Protein AF-A0A1Q7QX57-F1 (afdb_monomer_lite)

Foldseek 3Di:
DDDPPPPPQALVRVLVVVQVPDPQWDWDDDPRAIFIDRPNHTFWDWDDDPQFIKTKGFQAPCLVVLPVPQDQKDQDPVCSVRRMIIHTRRDPVSSVSSSVSSVVRSLSVLFKDKDKAFPVQFDPVLVVVLCVVPVQWDWDWDDDPTTIIIMIGRPPDPPSVVSVVSVVVSNCSGRDD

Structure (mmCIF, N/CA/C/O backbone):
data_AF-A0A1Q7QX57-F1
#
_entry.id   AF-A0A1Q7QX57-F1
#
loop_
_atom_site.group_PDB
_atom_site.id
_atom_site.type_symbol
_atom_site.label_atom_id
_atom_site.label_alt_id
_atom_site.label_comp_id
_atom_site.label_asym_id
_atom_site.label_entity_id
_atom_site.label_seq_id
_atom_site.pdbx_PDB_ins_code
_atom_site.Cartn_x
_atom_site.Cartn_y
_atom_site.Cartn_z
_atom_site.occupancy
_atom_site.B_iso_or_equiv
_atom_site.auth_seq_id
_atom_site.auth_comp_id
_atom_site.auth_asym_id
_atom_site.auth_atom_id
_atom_site.pdbx_PDB_model_num
ATOM 1 N N . MET A 1 1 ? 14.887 20.355 -42.275 1.00 39.94 1 MET A N 1
ATOM 2 C CA . MET A 1 1 ? 14.160 19.447 -41.363 1.00 39.94 1 MET A CA 1
ATOM 3 C C . MET A 1 1 ? 14.894 19.460 -40.037 1.00 39.94 1 MET A C 1
ATOM 5 O O . MET A 1 1 ? 16.057 19.085 -40.010 1.00 39.94 1 MET A O 1
ATOM 9 N N . ALA A 1 2 ? 14.277 19.996 -38.985 1.00 37.72 2 ALA A N 1
ATOM 10 C CA . ALA A 1 2 ? 14.842 19.934 -37.641 1.00 37.72 2 ALA A CA 1
ATOM 11 C C . ALA A 1 2 ? 14.669 18.506 -37.092 1.00 37.72 2 ALA A C 1
ATOM 13 O O . ALA A 1 2 ? 13.611 17.914 -37.324 1.00 37.72 2 ALA A O 1
ATOM 14 N N . PRO A 1 3 ? 15.658 17.928 -36.394 1.00 46.38 3 PRO A N 1
ATOM 15 C CA . PRO A 1 3 ? 15.462 16.649 -35.738 1.00 46.38 3 PRO A CA 1
ATOM 16 C C . PRO A 1 3 ? 14.566 16.870 -34.516 1.00 46.38 3 PRO A C 1
ATOM 18 O O . PRO A 1 3 ? 14.893 17.653 -33.624 1.00 46.38 3 PRO A O 1
ATOM 21 N N . HIS A 1 4 ? 13.424 16.186 -34.476 1.00 40.50 4 HIS A N 1
ATOM 22 C CA . HIS A 1 4 ? 12.649 16.036 -33.252 1.00 40.50 4 HIS A CA 1
ATOM 23 C C . HIS A 1 4 ? 13.511 15.279 -32.235 1.00 40.50 4 HIS A C 1
ATOM 25 O O . HIS A 1 4 ? 13.663 14.063 -32.322 1.00 40.50 4 HIS A O 1
ATOM 31 N N . GLN A 1 5 ? 14.092 15.997 -31.273 1.00 41.56 5 GLN A N 1
ATOM 32 C CA . GLN A 1 5 ? 14.620 15.404 -30.049 1.00 41.56 5 GLN A CA 1
ATOM 33 C C . GLN A 1 5 ? 13.430 14.960 -29.190 1.00 41.56 5 GLN A C 1
ATOM 35 O O . GLN A 1 5 ? 12.972 15.678 -28.305 1.00 41.56 5 GLN A O 1
ATOM 40 N N . GLY A 1 6 ? 12.883 13.785 -29.499 1.00 43.53 6 GLY A N 1
ATOM 41 C CA . GLY A 1 6 ? 12.052 13.054 -28.554 1.00 43.53 6 GLY A CA 1
ATOM 42 C C . GLY A 1 6 ? 12.961 12.564 -27.436 1.00 43.53 6 GLY A C 1
ATOM 43 O O . GLY A 1 6 ? 13.801 11.701 -27.662 1.00 43.53 6 GLY A O 1
ATOM 44 N N . SER A 1 7 ? 12.849 13.153 -26.250 1.00 48.75 7 SER A N 1
ATOM 45 C CA . SER A 1 7 ? 13.465 12.610 -25.042 1.00 48.75 7 SER A CA 1
ATOM 46 C C . SER A 1 7 ? 12.912 11.198 -24.813 1.00 48.75 7 SER A C 1
ATOM 48 O O . SER A 1 7 ? 11.801 11.060 -24.303 1.00 48.75 7 SER A O 1
ATOM 50 N N . SER A 1 8 ? 13.653 10.156 -25.200 1.00 62.53 8 SER A N 1
ATOM 51 C CA . SER A 1 8 ? 13.325 8.761 -24.881 1.00 62.53 8 SER A CA 1
ATOM 52 C C . SER A 1 8 ? 13.532 8.533 -23.386 1.00 62.53 8 SER A C 1
ATOM 54 O O . SER A 1 8 ? 14.604 8.132 -22.939 1.00 62.53 8 SER A O 1
ATOM 56 N N . GLN A 1 9 ? 12.519 8.880 -22.601 1.00 76.75 9 GLN A N 1
ATOM 57 C CA . GLN A 1 9 ? 12.505 8.695 -21.158 1.00 76.75 9 GLN A CA 1
ATOM 58 C C . GLN A 1 9 ? 12.584 7.201 -20.823 1.00 76.75 9 GLN A C 1
ATOM 60 O O . GLN A 1 9 ? 11.863 6.399 -21.418 1.00 76.75 9 GLN A O 1
ATOM 65 N N . THR A 1 10 ? 13.444 6.814 -19.876 1.00 85.62 10 THR A N 1
ATOM 66 C CA . THR A 1 10 ? 13.563 5.398 -19.505 1.00 85.62 10 THR A CA 1
ATOM 67 C C . THR A 1 10 ? 12.258 4.886 -18.873 1.00 85.62 10 THR A C 1
ATOM 69 O O . THR A 1 10 ? 11.546 5.665 -18.226 1.00 85.62 10 THR A O 1
ATOM 72 N N . PRO A 1 11 ? 11.939 3.582 -18.988 1.00 87.12 11 PRO A N 1
ATOM 73 C CA . PRO A 1 11 ? 10.817 2.954 -18.283 1.00 87.12 11 PRO A CA 1
ATOM 74 C C . PRO A 1 11 ? 10.711 3.340 -16.797 1.00 87.12 11 PRO A C 1
ATOM 76 O O . PRO A 1 11 ? 9.636 3.688 -16.304 1.00 87.12 11 PRO A O 1
ATOM 79 N N . SER A 1 12 ? 11.840 3.355 -16.080 1.00 88.31 12 SER A N 1
ATOM 80 C CA . SER A 1 12 ? 11.907 3.763 -14.673 1.00 88.31 12 SER A CA 1
ATOM 81 C C . SER A 1 12 ? 11.599 5.244 -14.456 1.00 88.31 12 SER A C 1
ATOM 83 O O . SER A 1 12 ? 10.917 5.584 -13.488 1.00 88.31 12 SER A O 1
ATOM 85 N N . ASP A 1 13 ? 12.039 6.128 -15.354 1.00 91.38 13 ASP A N 1
ATOM 86 C CA . ASP A 1 13 ? 11.780 7.565 -15.240 1.00 91.38 13 ASP A CA 1
ATOM 87 C C . ASP A 1 13 ? 10.289 7.883 -15.408 1.00 91.38 13 ASP A C 1
ATOM 89 O O . ASP A 1 13 ? 9.757 8.733 -14.691 1.00 91.38 13 ASP A O 1
ATOM 93 N N . GLN A 1 14 ? 9.587 7.165 -16.292 1.00 93.06 14 GLN A N 1
ATOM 94 C CA . GLN A 1 14 ? 8.139 7.323 -16.462 1.00 93.06 14 GLN A CA 1
ATOM 95 C C . GLN A 1 14 ? 7.372 6.978 -15.174 1.00 93.06 14 GLN A C 1
ATOM 97 O O . GLN A 1 14 ? 6.455 7.694 -14.760 1.00 93.06 14 GLN A O 1
ATOM 102 N N . LEU A 1 15 ? 7.749 5.874 -14.521 1.00 95.94 15 LEU A N 1
ATOM 103 C CA . LEU A 1 15 ? 7.144 5.433 -13.261 1.00 95.94 15 LEU A CA 1
ATOM 104 C C . LEU A 1 15 ? 7.504 6.369 -12.104 1.00 95.94 15 LEU A C 1
ATOM 106 O O . LEU A 1 15 ? 6.660 6.678 -11.260 1.00 95.94 15 LEU A O 1
ATOM 110 N N . ARG A 1 16 ? 8.742 6.868 -12.088 1.00 95.44 16 ARG A N 1
ATOM 111 C CA . ARG A 1 16 ? 9.202 7.883 -11.140 1.00 95.44 16 ARG A CA 1
ATOM 112 C C . ARG A 1 16 ? 8.372 9.159 -11.241 1.00 95.44 16 ARG A C 1
ATOM 114 O O . ARG A 1 16 ? 7.915 9.667 -10.219 1.00 95.44 16 ARG A O 1
ATOM 121 N N . GLU A 1 17 ? 8.137 9.669 -12.446 1.00 95.25 17 GLU A N 1
ATOM 122 C CA . GLU A 1 17 ? 7.276 10.836 -12.642 1.00 95.25 17 GLU A CA 1
ATOM 123 C C . GLU A 1 17 ? 5.854 10.611 -12.138 1.00 95.25 17 GLU A C 1
ATOM 125 O O . GLU A 1 17 ? 5.272 11.507 -11.524 1.00 95.25 17 GLU A O 1
ATOM 130 N N . LEU A 1 18 ? 5.290 9.427 -12.389 1.00 96.25 18 LEU A N 1
ATOM 131 C CA . LEU A 1 18 ? 3.970 9.078 -11.879 1.00 96.25 18 LEU A CA 1
ATOM 132 C C . LEU A 1 18 ? 3.945 9.143 -10.347 1.00 96.25 18 LEU A C 1
ATOM 134 O O . LEU A 1 18 ? 3.061 9.790 -9.790 1.00 96.25 18 LEU A O 1
ATOM 138 N N . LEU A 1 19 ? 4.930 8.546 -9.668 1.00 96.94 19 LEU A N 1
ATOM 139 C CA . LEU A 1 19 ? 5.042 8.577 -8.205 1.00 96.94 19 LEU A CA 1
ATOM 140 C C . LEU A 1 19 ? 5.111 10.006 -7.654 1.00 96.94 19 LEU A C 1
ATOM 142 O O . LEU A 1 19 ? 4.458 10.306 -6.656 1.00 96.94 19 LEU A O 1
ATOM 146 N N . LEU A 1 20 ? 5.862 10.892 -8.311 1.00 95.62 20 LEU A N 1
ATOM 147 C CA . LEU A 1 20 ? 6.005 12.296 -7.911 1.00 95.62 20 LEU A CA 1
ATOM 148 C C . LEU A 1 20 ? 4.723 13.117 -8.097 1.00 95.62 20 LEU A C 1
ATOM 150 O O . LEU A 1 20 ? 4.519 14.099 -7.386 1.00 95.62 20 LEU A O 1
ATOM 154 N N . LYS A 1 21 ? 3.851 12.718 -9.028 1.00 96.56 21 LYS A N 1
ATOM 155 C CA . LYS A 1 21 ? 2.549 13.363 -9.263 1.00 96.56 21 LYS A CA 1
ATOM 156 C C . LYS A 1 21 ? 1.491 12.947 -8.233 1.00 96.56 21 LYS A C 1
ATOM 158 O O . LYS A 1 21 ? 0.449 13.594 -8.146 1.00 96.56 21 LYS A O 1
ATOM 163 N N . LEU A 1 22 ? 1.729 11.898 -7.441 1.00 95.44 22 LEU A N 1
ATOM 164 C CA . LEU A 1 22 ? 0.769 11.424 -6.445 1.00 95.44 22 LEU A CA 1
ATOM 165 C C . LEU A 1 22 ? 0.702 12.363 -5.225 1.00 95.44 22 LEU A C 1
ATOM 167 O O . LEU A 1 22 ? 1.709 12.569 -4.541 1.00 95.44 22 LEU A O 1
ATOM 171 N N . PRO A 1 23 ? -0.489 12.871 -4.853 1.00 94.19 23 PRO A N 1
ATOM 172 C CA . PRO A 1 23 ? -0.630 13.747 -3.694 1.00 94.19 23 PRO A CA 1
ATOM 173 C C . PRO A 1 23 ? -0.118 13.111 -2.396 1.00 94.19 23 PRO A C 1
ATOM 175 O O . PRO A 1 23 ? -0.504 11.997 -2.026 1.00 94.19 23 PRO A O 1
ATOM 178 N N . GLY A 1 24 ? 0.727 13.845 -1.669 1.00 92.38 24 GLY A N 1
ATOM 179 C CA . GLY A 1 24 ? 1.294 13.411 -0.389 1.00 92.38 24 GLY A CA 1
ATOM 180 C C . GLY A 1 24 ? 2.430 12.389 -0.495 1.00 92.38 24 GLY A C 1
ATOM 181 O O . GLY A 1 24 ? 2.876 11.893 0.548 1.00 92.38 24 GLY A O 1
ATOM 182 N N . VAL A 1 25 ? 2.885 12.069 -1.711 1.00 96.12 25 VAL A N 1
ATOM 183 C CA . VAL A 1 25 ? 4.139 11.349 -1.944 1.00 96.12 25 VAL A CA 1
ATOM 184 C C . VAL A 1 25 ? 5.301 12.343 -1.954 1.00 96.12 25 VAL A C 1
ATOM 186 O O . VAL A 1 25 ? 5.208 13.428 -2.516 1.00 96.12 25 VAL A O 1
ATOM 189 N N . MET A 1 26 ? 6.391 11.976 -1.289 1.00 95.94 26 MET A N 1
ATOM 190 C CA . MET A 1 26 ? 7.648 12.721 -1.256 1.00 95.94 26 MET A CA 1
ATOM 191 C C . MET A 1 26 ? 8.807 11.774 -1.547 1.00 95.94 26 MET A C 1
ATOM 193 O O . MET A 1 26 ? 8.705 10.571 -1.288 1.00 95.94 26 MET A O 1
ATOM 197 N N . THR A 1 27 ? 9.919 12.317 -2.028 1.00 95.81 27 THR A N 1
ATOM 198 C CA . THR A 1 27 ? 11.169 11.575 -2.191 1.00 95.81 27 THR A CA 1
ATOM 199 C C . THR A 1 27 ? 12.065 11.696 -0.967 1.00 95.81 27 THR A C 1
ATOM 201 O O . THR A 1 27 ? 11.948 12.602 -0.142 1.00 95.81 27 THR A O 1
ATOM 204 N N . GLY A 1 28 ? 12.971 10.739 -0.845 1.00 93.88 28 GLY A N 1
ATOM 205 C CA . GLY A 1 28 ? 14.052 10.714 0.122 1.00 93.88 28 GLY A CA 1
ATOM 206 C C . GLY A 1 28 ? 15.013 9.587 -0.231 1.00 93.88 28 GLY A C 1
ATOM 207 O O . GLY A 1 28 ? 15.041 9.116 -1.367 1.00 93.88 28 GLY A O 1
ATOM 208 N N . THR A 1 29 ? 15.767 9.116 0.758 1.00 91.88 29 THR A N 1
ATOM 209 C CA . THR A 1 29 ? 16.772 8.066 0.552 1.00 91.88 29 THR A CA 1
ATOM 210 C C . THR A 1 29 ? 16.529 6.898 1.499 1.00 91.88 29 THR A C 1
ATOM 212 O O . THR A 1 29 ? 16.316 7.085 2.701 1.00 91.88 29 THR A O 1
ATOM 215 N N . ARG A 1 30 ? 16.579 5.673 0.972 1.00 90.44 30 ARG A N 1
ATOM 216 C CA . ARG A 1 30 ? 16.569 4.418 1.739 1.00 90.44 30 ARG A CA 1
ATOM 217 C C . ARG A 1 30 ? 17.418 3.386 1.009 1.00 90.44 30 ARG A C 1
ATOM 219 O O . ARG A 1 30 ? 17.435 3.360 -0.211 1.00 90.44 30 ARG A O 1
ATOM 226 N N . PHE A 1 31 ? 18.120 2.548 1.772 1.00 84.69 31 PHE A N 1
ATOM 227 C CA . PHE A 1 31 ? 18.962 1.472 1.227 1.00 84.69 31 PHE A CA 1
ATOM 228 C C . PHE A 1 31 ? 19.994 1.948 0.187 1.00 84.69 31 PHE A C 1
ATOM 230 O O . PHE A 1 31 ? 20.317 1.229 -0.746 1.00 84.69 31 PHE A O 1
ATOM 237 N N . GLY A 1 32 ? 20.503 3.176 0.342 1.00 82.62 32 GLY A N 1
ATOM 238 C CA . GLY A 1 32 ? 21.487 3.753 -0.578 1.00 82.62 32 GLY A CA 1
ATOM 239 C C . GLY A 1 32 ? 20.921 4.271 -1.907 1.00 82.62 32 GLY A C 1
ATOM 240 O O . GLY A 1 32 ? 21.705 4.732 -2.728 1.00 82.62 32 GLY A O 1
ATOM 241 N N . GLY A 1 33 ? 19.598 4.246 -2.112 1.00 85.38 33 GLY A N 1
ATOM 242 C CA . GLY A 1 33 ? 18.939 4.718 -3.334 1.00 85.38 33 GLY A CA 1
ATOM 243 C C . GLY A 1 33 ? 17.764 5.669 -3.084 1.00 85.38 33 GLY A C 1
ATOM 244 O O . GLY A 1 33 ? 17.381 5.937 -1.937 1.00 85.38 33 GLY A O 1
ATOM 245 N N . GLU A 1 34 ? 17.198 6.193 -4.175 1.00 91.62 34 GLU A N 1
ATOM 246 C CA . GLU A 1 34 ? 15.979 7.006 -4.135 1.00 91.62 34 GLU A CA 1
ATOM 247 C C . GLU A 1 34 ? 14.804 6.174 -3.616 1.00 91.62 34 GLU A C 1
ATOM 249 O O . GLU A 1 34 ? 14.592 5.026 -4.007 1.00 91.62 34 GLU A O 1
ATOM 254 N N . ALA A 1 35 ? 14.024 6.770 -2.722 1.00 95.62 35 ALA A N 1
ATOM 255 C CA . ALA A 1 35 ? 12.863 6.141 -2.129 1.00 95.62 35 ALA A CA 1
ATOM 256 C C . ALA A 1 35 ? 11.696 7.113 -2.026 1.00 95.62 35 ALA A C 1
ATOM 258 O O . ALA A 1 35 ? 11.868 8.321 -1.866 1.00 95.62 35 ALA A O 1
ATOM 259 N N . PHE A 1 36 ? 10.496 6.550 -2.047 1.00 97.81 36 PHE A N 1
ATOM 260 C CA . PHE A 1 36 ? 9.239 7.270 -2.026 1.00 97.81 36 PHE A CA 1
ATOM 261 C C . PHE A 1 36 ? 8.507 7.008 -0.715 1.00 97.81 36 PHE A C 1
ATOM 263 O O . PHE A 1 36 ? 8.427 5.886 -0.191 1.00 97.81 36 PHE A O 1
ATOM 270 N N . PHE A 1 37 ? 7.965 8.089 -0.176 1.00 96.38 37 PHE A N 1
ATOM 271 C CA . PHE A 1 37 ? 7.318 8.133 1.117 1.00 96.38 37 PHE A CA 1
ATOM 272 C C . PHE A 1 37 ? 5.922 8.696 0.945 1.00 96.38 37 PHE A C 1
ATOM 274 O O . PHE A 1 37 ? 5.762 9.800 0.443 1.00 96.38 37 PHE A O 1
ATOM 281 N N . PHE A 1 38 ? 4.912 7.981 1.426 1.00 94.38 38 PHE A N 1
ATOM 282 C CA . PHE A 1 38 ? 3.580 8.544 1.563 1.00 94.38 38 PHE A CA 1
ATOM 283 C C . PHE A 1 38 ? 3.443 9.085 2.985 1.00 94.38 38 PHE A C 1
ATOM 285 O O . PHE A 1 38 ? 3.518 8.337 3.974 1.00 94.38 38 PHE A O 1
ATOM 292 N N . ARG A 1 39 ? 3.285 10.407 3.105 1.00 85.62 39 ARG A N 1
ATOM 293 C CA . ARG A 1 39 ? 3.368 11.162 4.368 1.00 85.62 39 ARG A CA 1
ATOM 294 C C . ARG A 1 39 ? 4.736 11.008 5.048 1.00 85.62 39 ARG A C 1
ATOM 296 O O . ARG A 1 39 ? 5.618 11.821 4.855 1.00 85.62 39 ARG A O 1
ATOM 303 N N . LYS A 1 40 ? 4.925 9.980 5.875 1.00 87.38 40 LYS A N 1
ATOM 304 C CA . LYS A 1 40 ? 6.202 9.680 6.564 1.00 87.38 40 LYS A CA 1
ATOM 305 C C . LYS A 1 40 ? 6.576 8.201 6.482 1.00 87.38 40 LYS A C 1
ATOM 307 O O . LYS A 1 40 ? 7.468 7.739 7.188 1.00 87.38 40 LYS A O 1
ATOM 312 N N . ARG A 1 41 ? 5.836 7.424 5.690 1.00 90.75 41 ARG A N 1
ATOM 313 C CA . ARG A 1 41 ? 6.024 5.981 5.568 1.00 90.75 41 ARG A CA 1
ATOM 314 C C . ARG A 1 41 ? 6.684 5.693 4.241 1.00 90.75 41 ARG A C 1
ATOM 316 O O . ARG A 1 41 ? 6.094 5.958 3.200 1.00 90.75 41 ARG A O 1
ATOM 323 N N . PHE A 1 42 ? 7.887 5.144 4.320 1.00 94.56 42 PHE A N 1
ATOM 324 C CA . PHE A 1 42 ? 8.539 4.519 3.185 1.00 94.56 42 PHE A CA 1
ATOM 325 C C . PHE A 1 42 ? 7.619 3.426 2.630 1.00 94.56 42 PHE A C 1
ATOM 327 O O . PHE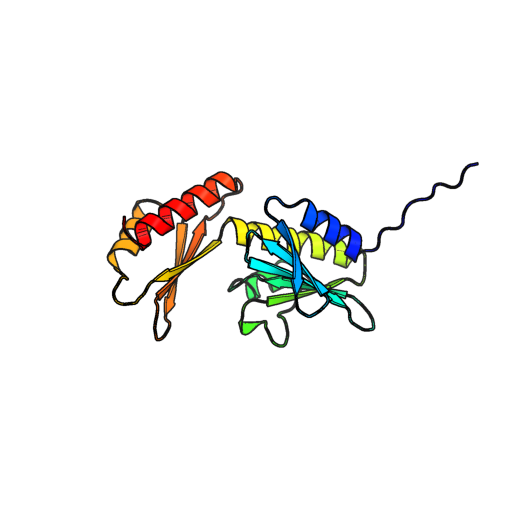 A 1 42 ? 7.132 2.598 3.406 1.00 94.56 42 PHE A O 1
ATOM 334 N N . PHE A 1 43 ? 7.341 3.468 1.330 1.00 96.00 43 PHE A N 1
ATOM 335 C CA . PHE A 1 43 ? 6.436 2.507 0.700 1.00 96.00 43 PHE A CA 1
ATOM 336 C C . PHE A 1 43 ? 6.891 2.025 -0.669 1.00 96.00 43 PHE A C 1
ATOM 338 O O . PHE A 1 43 ? 6.329 1.051 -1.150 1.00 96.00 43 PHE A O 1
ATOM 345 N N . CYS A 1 44 ? 7.834 2.704 -1.316 1.00 97.12 44 CYS A N 1
ATOM 346 C CA . CYS A 1 44 ? 8.237 2.357 -2.668 1.00 97.12 44 CYS A CA 1
ATOM 347 C C . CYS A 1 44 ? 9.683 2.781 -2.919 1.00 97.12 44 CYS A C 1
ATOM 349 O O . CYS A 1 44 ? 10.093 3.840 -2.444 1.00 97.12 44 CYS A O 1
ATOM 351 N N . HIS A 1 45 ? 10.452 1.988 -3.655 1.00 96.25 45 HIS A N 1
ATOM 352 C CA . HIS A 1 45 ? 11.738 2.398 -4.225 1.00 96.25 45 HIS A CA 1
ATOM 353 C C . HIS A 1 45 ? 12.008 1.657 -5.535 1.00 96.25 45 HIS A C 1
ATOM 355 O O . HIS A 1 45 ? 11.327 0.682 -5.859 1.00 96.25 45 HIS A O 1
ATOM 361 N N . PHE A 1 46 ? 13.052 2.091 -6.236 1.00 94.56 46 PHE A N 1
ATOM 362 C CA . PHE A 1 46 ? 13.639 1.348 -7.344 1.00 94.56 46 PHE A CA 1
ATOM 363 C C . PHE A 1 46 ? 14.891 0.605 -6.874 1.00 94.56 46 PHE A C 1
ATOM 365 O O . PHE A 1 46 ? 15.789 1.214 -6.294 1.00 94.56 46 PHE A O 1
ATOM 372 N N . HIS A 1 47 ? 14.942 -0.702 -7.117 1.00 92.75 47 HIS A N 1
ATOM 373 C CA . HIS A 1 47 ? 16.084 -1.551 -6.791 1.00 92.75 47 HIS A CA 1
ATOM 374 C C . HIS A 1 47 ? 16.802 -1.946 -8.089 1.00 92.75 47 HIS A C 1
ATOM 376 O O . HIS A 1 47 ? 16.279 -2.771 -8.843 1.00 92.75 47 HIS A O 1
ATOM 382 N N . PRO A 1 48 ? 17.987 -1.387 -8.386 1.00 91.69 48 PRO A N 1
ATOM 383 C CA . PRO A 1 48 ? 18.734 -1.747 -9.584 1.00 91.69 48 PRO A CA 1
ATOM 384 C C . PRO A 1 48 ? 19.409 -3.115 -9.430 1.00 91.69 48 PRO A C 1
ATOM 386 O O . PRO A 1 48 ? 20.059 -3.391 -8.423 1.00 91.69 48 PRO A O 1
ATOM 389 N N . THR A 1 49 ? 19.305 -3.958 -10.451 1.00 90.06 49 THR A N 1
ATOM 390 C CA . THR A 1 49 ? 20.116 -5.174 -10.598 1.00 90.06 49 THR A CA 1
ATOM 391 C C . THR A 1 49 ? 21.063 -5.031 -11.789 1.00 90.06 49 THR A C 1
ATOM 393 O O . THR A 1 49 ? 21.168 -3.954 -12.373 1.00 90.06 49 THR A O 1
ATOM 396 N N . ARG A 1 50 ? 21.786 -6.101 -12.145 1.00 88.75 50 ARG A N 1
ATOM 397 C CA . ARG A 1 50 ? 22.675 -6.087 -13.317 1.00 88.75 50 ARG A CA 1
ATOM 398 C C . ARG A 1 50 ? 21.910 -5.947 -14.633 1.00 88.75 50 ARG A C 1
ATOM 400 O O . ARG A 1 50 ? 22.410 -5.284 -15.532 1.00 88.75 50 ARG A O 1
ATOM 407 N N . ASP A 1 51 ? 20.720 -6.541 -14.711 1.00 88.12 51 ASP A N 1
ATOM 408 C CA . ASP A 1 51 ? 20.009 -6.723 -15.981 1.00 88.12 51 ASP A CA 1
ATOM 409 C C . ASP A 1 51 ? 18.768 -5.825 -16.106 1.00 88.12 51 ASP A C 1
ATOM 411 O O . ASP A 1 51 ? 18.357 -5.483 -17.209 1.00 88.12 51 ASP A O 1
ATOM 415 N N . HIS A 1 52 ? 18.158 -5.441 -14.982 1.00 90.12 52 HIS A N 1
ATOM 416 C CA . HIS A 1 52 ? 16.943 -4.619 -14.942 1.00 90.12 52 HIS A CA 1
ATOM 417 C C . HIS A 1 52 ? 16.759 -3.942 -13.576 1.00 90.12 52 HIS A C 1
ATOM 419 O O . HIS A 1 52 ? 17.510 -4.184 -12.628 1.00 90.12 52 HIS A O 1
ATOM 425 N N . VAL A 1 53 ? 15.726 -3.111 -13.450 1.00 92.94 53 VAL A N 1
ATOM 426 C CA . VAL A 1 53 ? 15.332 -2.464 -12.191 1.00 92.94 53 VAL A CA 1
ATOM 427 C C . VAL A 1 53 ? 14.059 -3.120 -11.667 1.00 92.94 53 VAL A C 1
ATOM 429 O O . VAL A 1 53 ? 13.137 -3.369 -12.434 1.00 92.94 53 VAL A O 1
ATOM 432 N N . PHE A 1 54 ? 13.965 -3.364 -10.363 1.00 95.94 54 PHE A N 1
ATOM 433 C CA . PHE A 1 54 ? 12.695 -3.692 -9.721 1.00 95.94 54 PHE A CA 1
ATOM 434 C C . PHE A 1 54 ? 12.008 -2.432 -9.199 1.00 95.94 54 PHE A C 1
ATOM 436 O O . PHE A 1 54 ? 12.620 -1.621 -8.504 1.00 95.94 54 PHE A O 1
ATOM 443 N N . LEU A 1 55 ? 10.710 -2.309 -9.464 1.00 97.00 55 LEU A N 1
ATOM 444 C CA . LEU A 1 55 ? 9.815 -1.468 -8.682 1.00 97.00 55 LEU A CA 1
ATOM 445 C C . LEU A 1 55 ? 9.375 -2.266 -7.451 1.00 97.00 55 LEU A C 1
ATOM 447 O O . LEU A 1 55 ? 8.606 -3.222 -7.570 1.00 97.00 55 LEU A O 1
ATOM 451 N N . GLU A 1 56 ? 9.847 -1.882 -6.269 1.00 97.25 56 GLU A N 1
ATOM 452 C CA . GLU A 1 56 ? 9.471 -2.532 -5.013 1.00 97.25 56 GLU A CA 1
ATOM 453 C C . GLU A 1 56 ? 8.461 -1.679 -4.261 1.00 97.25 56 GLU A C 1
ATOM 455 O O . GLU A 1 56 ? 8.704 -0.494 -4.031 1.00 97.25 56 GLU A O 1
ATOM 460 N N . THR A 1 57 ? 7.333 -2.267 -3.854 1.00 97.25 57 THR A N 1
ATOM 461 C CA . THR A 1 57 ? 6.275 -1.536 -3.148 1.00 97.25 57 THR A CA 1
ATOM 462 C C . THR A 1 57 ? 5.742 -2.278 -1.926 1.00 97.25 57 THR A C 1
ATOM 464 O O . THR A 1 57 ? 5.745 -3.507 -1.840 1.00 97.25 57 THR A O 1
ATOM 467 N N . PHE A 1 58 ? 5.275 -1.505 -0.952 1.00 95.12 58 PHE A N 1
ATOM 468 C CA . PHE A 1 58 ? 4.730 -1.989 0.302 1.00 95.12 58 PHE A CA 1
ATOM 469 C C . PHE A 1 58 ? 3.206 -2.023 0.278 1.00 95.12 58 PHE A C 1
ATOM 471 O O . PHE A 1 58 ? 2.539 -0.988 0.257 1.00 95.12 58 PHE A O 1
ATOM 478 N N . VAL A 1 59 ? 2.659 -3.228 0.388 1.00 91.25 59 VAL A N 1
ATOM 479 C CA . VAL A 1 59 ? 1.226 -3.530 0.278 1.00 91.25 59 VAL A CA 1
ATOM 480 C C . VAL A 1 59 ? 0.667 -4.209 1.535 1.00 91.25 59 VAL A C 1
ATOM 482 O O . VAL A 1 59 ? -0.477 -4.657 1.570 1.00 91.25 59 VAL A O 1
ATOM 485 N N . TRP A 1 60 ? 1.450 -4.255 2.617 1.00 85.44 60 TRP A N 1
ATOM 486 C CA . TRP A 1 60 ? 1.061 -4.839 3.906 1.00 85.44 60 TRP A CA 1
ATOM 487 C C . TRP A 1 60 ? 0.543 -6.281 3.766 1.00 85.44 60 TRP A C 1
ATOM 489 O O . TRP A 1 60 ? 1.217 -7.136 3.218 1.00 85.44 60 TRP A O 1
ATOM 499 N N . ASN A 1 61 ? -0.650 -6.593 4.266 1.00 83.94 61 ASN A N 1
ATOM 500 C CA . ASN A 1 61 ? -1.252 -7.923 4.160 1.00 83.94 61 ASN A CA 1
ATOM 501 C C . ASN A 1 61 ? -1.956 -8.179 2.816 1.00 83.94 61 ASN A C 1
ATOM 503 O O . ASN A 1 61 ? -2.728 -9.132 2.739 1.00 83.94 61 ASN A O 1
ATOM 507 N N . ASN A 1 62 ? -1.739 -7.340 1.798 1.00 87.81 62 ASN A N 1
ATOM 508 C CA . ASN A 1 62 ? -2.378 -7.480 0.490 1.00 87.81 62 ASN A CA 1
ATOM 509 C C . ASN A 1 62 ? -1.501 -8.187 -0.557 1.00 87.81 62 ASN A C 1
ATOM 511 O O . ASN A 1 62 ? -1.880 -8.223 -1.719 1.00 87.81 62 ASN A O 1
ATOM 515 N N . VAL A 1 63 ? -0.347 -8.746 -0.166 1.00 93.50 63 VAL A N 1
ATOM 516 C CA . VAL A 1 63 ? 0.633 -9.372 -1.080 1.00 93.50 63 VAL A CA 1
ATOM 517 C C . VAL A 1 63 ? -0.027 -10.336 -2.066 1.00 93.50 63 VAL A C 1
ATOM 519 O O . VAL A 1 63 ? 0.086 -10.125 -3.268 1.00 93.50 63 VAL A O 1
ATOM 522 N N . ASP A 1 64 ? -0.780 -11.324 -1.578 1.00 92.62 64 ASP A N 1
ATOM 523 C CA . ASP A 1 64 ? -1.387 -12.350 -2.439 1.00 92.62 64 ASP A CA 1
ATOM 524 C C . ASP A 1 64 ? -2.416 -11.772 -3.420 1.00 92.62 64 ASP A C 1
ATOM 526 O O . ASP A 1 64 ? -2.528 -12.223 -4.558 1.00 92.62 64 ASP A O 1
ATOM 530 N N . ALA A 1 65 ? -3.171 -10.753 -2.994 1.00 91.25 65 ALA A N 1
ATOM 531 C CA . ALA A 1 65 ? -4.132 -10.090 -3.867 1.00 91.25 65 ALA A CA 1
ATOM 532 C C . ALA A 1 65 ? -3.417 -9.297 -4.967 1.00 91.25 65 ALA A C 1
ATOM 534 O O . ALA A 1 65 ? -3.793 -9.407 -6.127 1.00 91.25 65 ALA A O 1
ATOM 535 N N . ILE A 1 66 ? -2.352 -8.569 -4.619 1.00 93.56 66 ILE A N 1
ATOM 536 C CA . ILE A 1 66 ? -1.562 -7.778 -5.570 1.00 93.56 66 ILE A CA 1
ATOM 537 C C . ILE A 1 66 ? -0.873 -8.674 -6.598 1.00 93.56 66 ILE A C 1
ATOM 539 O O . ILE A 1 66 ? -0.939 -8.385 -7.786 1.00 93.56 66 ILE A O 1
ATOM 543 N N . VAL A 1 67 ? -0.269 -9.780 -6.159 1.00 95.44 67 VAL A N 1
ATOM 544 C CA . VAL A 1 67 ? 0.376 -10.764 -7.047 1.00 95.44 67 VAL A CA 1
ATOM 545 C C . VAL A 1 67 ? -0.622 -11.355 -8.046 1.00 95.44 67 VAL A C 1
ATOM 547 O O . VAL A 1 67 ? -0.269 -11.626 -9.189 1.00 95.44 67 VAL A O 1
ATOM 550 N N . ARG A 1 68 ? -1.885 -11.531 -7.643 1.00 94.44 68 ARG A N 1
ATOM 551 C CA . ARG A 1 68 ? -2.952 -12.009 -8.531 1.00 94.44 68 ARG A CA 1
ATOM 552 C C . ARG A 1 68 ? -3.495 -10.921 -9.463 1.00 94.44 68 ARG A C 1
ATOM 554 O O . ARG A 1 68 ? -3.898 -11.235 -10.576 1.00 94.44 68 ARG A O 1
ATOM 561 N N . GLU A 1 69 ? -3.575 -9.678 -8.997 1.00 93.06 69 GLU A N 1
ATOM 562 C CA . GLU A 1 69 ? -4.192 -8.560 -9.728 1.00 93.06 69 GLU A CA 1
ATOM 563 C C . GLU A 1 69 ? -3.241 -7.877 -10.716 1.00 93.06 69 GLU A C 1
ATOM 565 O O . GLU A 1 69 ? -3.706 -7.342 -11.722 1.00 93.06 69 GLU A O 1
ATOM 570 N N . VAL A 1 70 ? -1.933 -7.881 -10.442 1.00 95.69 70 VAL A N 1
ATOM 571 C CA . VAL A 1 70 ? -0.918 -7.198 -11.253 1.00 95.69 70 VAL A CA 1
ATOM 572 C C . VAL A 1 70 ? 0.083 -8.219 -11.809 1.00 95.69 70 VAL A C 1
ATOM 574 O O . VAL A 1 70 ? 1.018 -8.608 -11.098 1.00 95.69 70 VAL A O 1
ATOM 577 N N . PRO A 1 71 ? -0.085 -8.656 -13.073 1.00 94.62 71 PRO A N 1
ATOM 578 C CA . PRO A 1 71 ? 0.814 -9.603 -13.727 1.00 94.62 71 PRO A CA 1
ATOM 579 C C . PRO A 1 71 ? 2.298 -9.229 -13.606 1.00 94.62 71 PRO A C 1
ATOM 581 O O . PRO A 1 71 ? 2.670 -8.059 -13.641 1.00 94.62 71 PRO A O 1
ATOM 584 N N . GLY A 1 72 ? 3.150 -10.244 -13.434 1.00 94.62 72 GLY A N 1
ATOM 585 C CA . GLY A 1 72 ? 4.599 -10.078 -13.256 1.00 94.62 72 GLY A CA 1
ATOM 586 C C . GLY A 1 72 ? 5.031 -9.660 -11.845 1.00 94.62 72 GLY A C 1
ATOM 587 O O . GLY A 1 72 ? 6.211 -9.771 -11.511 1.00 94.62 72 GLY A O 1
ATOM 588 N N . THR A 1 73 ? 4.100 -9.228 -10.989 1.00 97.38 73 THR A N 1
ATOM 589 C CA . THR A 1 73 ? 4.415 -8.897 -9.596 1.00 97.38 73 THR A CA 1
ATOM 590 C C . THR A 1 73 ? 4.649 -10.168 -8.791 1.00 97.38 73 THR A C 1
ATOM 592 O O . THR A 1 73 ? 3.845 -11.097 -8.821 1.00 97.38 73 THR A O 1
ATOM 595 N N . ILE A 1 74 ? 5.727 -10.194 -8.012 1.00 97.12 74 ILE A N 1
ATOM 596 C CA . ILE A 1 74 ? 6.075 -11.311 -7.130 1.00 97.12 74 ILE A CA 1
ATOM 597 C C . ILE A 1 74 ? 6.261 -10.825 -5.688 1.00 97.12 74 ILE A C 1
ATOM 599 O O . ILE A 1 74 ? 6.642 -9.668 -5.468 1.00 97.12 74 ILE A O 1
ATOM 603 N N . PRO A 1 75 ? 6.035 -11.681 -4.674 1.00 97.81 75 PRO A N 1
ATOM 604 C CA . PRO A 1 75 ? 6.447 -11.369 -3.313 1.00 97.81 75 PRO A CA 1
ATOM 605 C C . PRO A 1 75 ? 7.948 -11.072 -3.273 1.00 97.81 75 PRO A C 1
ATOM 607 O O . PRO A 1 75 ? 8.744 -11.750 -3.927 1.00 97.81 75 PRO A O 1
ATOM 610 N N . HIS A 1 76 ? 8.354 -10.072 -2.491 1.00 96.62 76 HIS A N 1
ATOM 611 C CA . HIS A 1 76 ? 9.777 -9.839 -2.272 1.00 96.62 76 HIS A CA 1
ATOM 612 C C . HIS A 1 76 ? 10.391 -11.083 -1.592 1.00 96.62 76 HIS A C 1
ATOM 614 O O . HIS A 1 76 ? 9.825 -11.554 -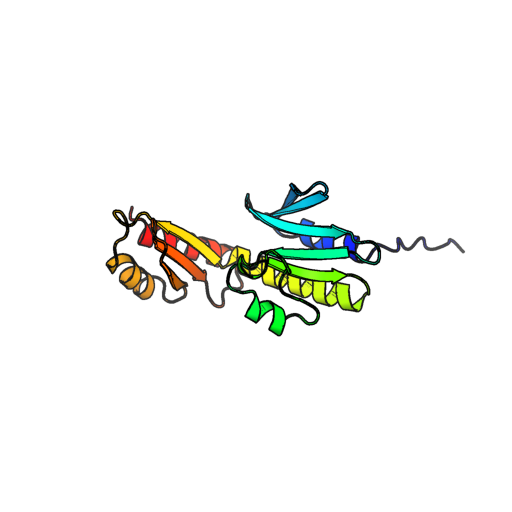0.605 1.00 96.62 76 HIS A O 1
ATOM 620 N N . PRO A 1 77 ? 11.550 -11.603 -2.039 1.00 94.12 77 PRO A N 1
ATOM 621 C CA . PRO A 1 77 ? 12.127 -12.844 -1.508 1.00 94.12 77 PRO A CA 1
ATOM 622 C C . PRO A 1 77 ? 12.379 -12.789 0.005 1.00 94.12 77 PRO A C 1
ATOM 624 O O . PRO A 1 77 ? 11.983 -13.688 0.735 1.00 94.12 77 PRO A O 1
ATOM 627 N N . GLU A 1 78 ? 12.978 -11.700 0.490 1.00 93.31 78 GLU A N 1
ATOM 628 C CA . GLU A 1 78 ? 13.234 -11.504 1.926 1.00 93.31 78 GLU A CA 1
ATOM 629 C C . GLU A 1 78 ? 12.053 -10.874 2.684 1.00 93.31 78 GLU A C 1
ATOM 631 O O . GLU A 1 78 ? 11.786 -11.218 3.836 1.00 93.31 78 GLU A O 1
ATOM 636 N N . TYR A 1 79 ? 11.326 -9.944 2.049 1.00 93.44 79 TYR A N 1
ATOM 637 C CA . TYR A 1 79 ? 10.349 -9.088 2.725 1.00 93.44 79 TYR A CA 1
ATOM 638 C C . TYR A 1 79 ? 8.879 -9.380 2.386 1.00 93.44 79 TYR A C 1
ATOM 640 O O . TYR A 1 79 ? 7.986 -8.686 2.879 1.00 93.44 79 TYR A O 1
ATOM 648 N N . GLY A 1 80 ? 8.594 -10.426 1.607 1.00 92.12 80 GLY A N 1
ATOM 649 C CA . GLY A 1 80 ? 7.241 -10.812 1.193 1.00 92.12 80 GLY A CA 1
ATOM 650 C C . GLY A 1 80 ? 6.320 -11.081 2.378 1.00 92.12 80 GLY A C 1
ATOM 651 O O . GLY A 1 80 ? 5.240 -10.501 2.474 1.00 92.12 80 GLY A O 1
ATOM 652 N N . GLY A 1 81 ? 6.800 -11.833 3.373 1.00 89.31 81 GLY A N 1
ATOM 653 C CA . GLY A 1 81 ? 6.068 -12.071 4.627 1.00 89.31 81 GLY A CA 1
ATOM 654 C C . GLY A 1 81 ? 5.817 -10.810 5.470 1.00 89.31 81 GLY A C 1
ATOM 655 O O . GLY A 1 81 ? 4.985 -10.820 6.381 1.00 89.31 81 GLY A O 1
ATOM 656 N N . TYR A 1 82 ? 6.502 -9.707 5.159 1.00 89.06 82 TYR A N 1
ATOM 657 C CA . TYR A 1 82 ? 6.347 -8.402 5.804 1.00 89.06 82 TYR A CA 1
ATOM 658 C C . TYR A 1 82 ? 5.545 -7.403 4.962 1.00 89.06 82 TYR A C 1
ATOM 660 O O . TYR A 1 82 ? 5.372 -6.255 5.378 1.00 89.06 82 TYR A O 1
ATOM 668 N N . GLY A 1 83 ? 5.018 -7.841 3.819 1.00 92.69 83 GLY A N 1
ATOM 669 C CA . GLY A 1 83 ? 4.114 -7.058 2.995 1.00 92.69 83 GLY A CA 1
ATOM 670 C C . GLY A 1 83 ? 4.759 -6.312 1.841 1.00 92.69 83 GLY A C 1
ATOM 671 O O . GLY A 1 83 ? 4.217 -5.291 1.422 1.00 92.69 83 GLY A O 1
ATOM 672 N N . TRP A 1 84 ? 5.909 -6.780 1.364 1.00 96.81 84 TRP A N 1
ATOM 673 C CA . TRP A 1 84 ? 6.600 -6.207 0.213 1.00 96.81 84 TRP A CA 1
ATOM 674 C C . TRP A 1 84 ? 6.427 -7.070 -1.030 1.00 96.81 84 TRP A C 1
ATOM 676 O O . TRP A 1 84 ? 6.548 -8.295 -0.981 1.00 96.81 84 TRP A O 1
ATOM 686 N N . VAL A 1 85 ? 6.190 -6.411 -2.155 1.00 97.94 85 VAL A N 1
ATOM 687 C CA . VAL A 1 85 ? 6.179 -7.014 -3.488 1.00 97.94 85 VAL A CA 1
ATOM 688 C C . VAL A 1 85 ? 7.183 -6.299 -4.375 1.00 97.94 85 VAL A C 1
ATOM 690 O O . VAL A 1 85 ? 7.571 -5.163 -4.090 1.00 97.94 85 VAL A O 1
ATOM 693 N N . ARG A 1 86 ? 7.580 -6.951 -5.461 1.00 97.56 86 ARG A N 1
ATOM 694 C CA . ARG A 1 86 ? 8.446 -6.366 -6.479 1.00 97.56 86 ARG A CA 1
ATOM 695 C C . ARG A 1 86 ? 7.996 -6.758 -7.879 1.00 97.56 86 ARG A C 1
ATOM 697 O O . ARG A 1 86 ? 7.473 -7.854 -8.073 1.00 97.56 86 ARG A O 1
ATOM 704 N N . LEU A 1 87 ? 8.222 -5.865 -8.832 1.00 97.81 87 LEU A N 1
ATOM 705 C CA . LEU A 1 87 ? 7.923 -6.047 -10.250 1.00 97.81 87 LEU A CA 1
ATOM 706 C C . LEU A 1 87 ? 9.169 -5.662 -11.064 1.00 97.81 87 LEU A C 1
ATOM 708 O O . LEU A 1 87 ? 9.652 -4.540 -10.887 1.00 97.81 87 LEU A O 1
ATOM 712 N N . PRO A 1 88 ? 9.725 -6.556 -11.901 1.00 96.69 88 PRO A N 1
ATOM 713 C CA . PRO A 1 88 ? 10.818 -6.194 -12.800 1.00 96.69 88 PRO A CA 1
ATOM 714 C C . PRO A 1 88 ? 10.318 -5.209 -13.863 1.00 96.69 88 PRO A C 1
ATOM 716 O O . PRO A 1 88 ? 9.234 -5.385 -14.407 1.00 96.69 88 PRO A O 1
ATOM 719 N N . ILE A 1 89 ? 11.103 -4.170 -14.139 1.00 95.69 89 ILE A N 1
ATOM 720 C CA . ILE A 1 89 ? 10.842 -3.150 -15.158 1.00 95.69 89 ILE A CA 1
ATOM 721 C C . ILE A 1 89 ? 11.903 -3.307 -16.251 1.00 95.69 89 ILE A C 1
ATOM 723 O O . ILE A 1 89 ? 12.982 -2.719 -16.176 1.00 95.69 89 ILE A O 1
ATOM 727 N N . ASP A 1 90 ? 11.604 -4.153 -17.234 1.00 90.31 90 ASP A N 1
ATOM 728 C CA . ASP A 1 90 ? 12.505 -4.558 -18.326 1.00 90.31 90 ASP A CA 1
ATOM 729 C C . ASP A 1 90 ? 11.935 -4.277 -19.732 1.00 90.31 90 ASP A C 1
ATOM 731 O O . ASP A 1 90 ? 12.599 -4.513 -20.739 1.00 90.31 90 ASP A O 1
ATOM 735 N N . SER A 1 91 ? 10.705 -3.763 -19.806 1.00 88.81 91 SER A N 1
ATOM 736 C CA . SER A 1 91 ? 9.935 -3.592 -21.040 1.00 88.81 91 SER A CA 1
ATOM 737 C C . SER A 1 91 ? 8.840 -2.528 -20.883 1.00 88.81 91 SER A C 1
ATOM 739 O O . SER A 1 91 ? 8.494 -2.134 -19.768 1.00 88.81 91 SER A O 1
ATOM 741 N N . GLU A 1 92 ? 8.256 -2.068 -21.993 1.00 88.25 92 GLU A N 1
ATOM 742 C CA . GLU A 1 92 ? 7.105 -1.143 -21.971 1.00 88.25 92 GLU A CA 1
ATOM 743 C C . GLU A 1 92 ? 5.840 -1.794 -21.381 1.00 88.25 92 GLU A C 1
ATOM 745 O O . GLU A 1 92 ? 5.077 -1.150 -20.655 1.00 88.25 92 GLU A O 1
ATOM 750 N N . ASP A 1 93 ? 5.643 -3.098 -21.596 1.00 91.12 93 ASP A N 1
ATOM 751 C CA . ASP A 1 93 ? 4.565 -3.847 -20.942 1.00 91.12 93 ASP A CA 1
ATOM 752 C C . ASP A 1 93 ? 4.745 -3.835 -19.415 1.00 91.12 93 ASP A C 1
ATOM 754 O O . ASP A 1 93 ? 3.790 -3.591 -18.666 1.00 91.12 93 ASP A O 1
ATOM 758 N N . ALA A 1 94 ? 5.986 -3.986 -18.938 1.00 93.75 94 ALA A N 1
ATOM 759 C CA . ALA A 1 94 ? 6.308 -3.864 -17.522 1.00 93.75 94 ALA A CA 1
ATOM 760 C C . ALA A 1 94 ? 6.065 -2.448 -16.969 1.00 93.75 94 ALA A C 1
ATOM 762 O O . ALA A 1 94 ? 5.688 -2.313 -15.804 1.00 93.75 94 ALA A O 1
ATOM 763 N N . VAL A 1 95 ? 6.192 -1.387 -17.779 1.00 94.62 95 VAL A N 1
ATOM 764 C CA . VAL A 1 95 ? 5.798 -0.023 -17.368 1.00 94.62 95 VAL A CA 1
ATOM 765 C C . VAL A 1 95 ? 4.301 0.035 -17.099 1.00 94.62 95 VAL A C 1
ATOM 767 O O . VAL A 1 95 ? 3.882 0.585 -16.082 1.00 94.62 95 VAL A O 1
ATOM 770 N N . SER A 1 96 ? 3.481 -0.555 -17.965 1.00 95.69 96 SER A N 1
ATOM 771 C CA . SER A 1 96 ? 2.026 -0.577 -17.780 1.00 95.69 96 SER A CA 1
ATOM 772 C C . SER A 1 96 ? 1.631 -1.329 -16.504 1.00 95.69 96 SER A C 1
ATOM 774 O O . SER A 1 96 ? 0.831 -0.824 -15.712 1.00 95.69 96 SER A O 1
ATOM 776 N N . MET A 1 97 ? 2.270 -2.470 -16.229 1.00 97.25 97 MET A N 1
ATOM 777 C CA . MET A 1 97 ? 2.097 -3.197 -14.962 1.00 97.25 97 MET A CA 1
ATOM 778 C C . MET A 1 97 ? 2.619 -2.391 -13.763 1.00 97.25 97 MET A C 1
ATOM 780 O O . MET A 1 97 ? 1.996 -2.376 -12.702 1.00 97.25 97 MET A O 1
ATOM 784 N N . GLY A 1 98 ? 3.713 -1.647 -13.932 1.00 97.44 98 GLY A N 1
ATOM 785 C CA . GLY A 1 98 ? 4.265 -0.752 -12.917 1.00 97.44 98 GLY A CA 1
ATOM 786 C C . GLY A 1 98 ? 3.313 0.384 -12.555 1.00 97.44 98 GLY A C 1
ATOM 787 O O . GLY A 1 98 ? 3.131 0.674 -11.372 1.00 97.44 98 GLY A O 1
ATOM 788 N N . ARG A 1 99 ? 2.640 0.985 -13.543 1.00 97.62 99 ARG A N 1
ATOM 789 C CA . ARG A 1 99 ? 1.590 1.993 -13.320 1.00 97.62 99 ARG A CA 1
ATOM 790 C C . ARG A 1 99 ? 0.441 1.398 -12.511 1.00 97.62 99 ARG A C 1
ATOM 792 O O . ARG A 1 99 ? 0.075 1.960 -11.480 1.00 97.62 99 ARG A O 1
ATOM 799 N N . GLN A 1 100 ? -0.047 0.222 -12.906 1.00 96.62 100 GLN A N 1
ATOM 800 C CA . GLN A 1 100 ? -1.108 -0.481 -12.183 1.00 96.62 100 GLN A CA 1
ATOM 801 C C . GLN A 1 100 ? -0.699 -0.824 -10.739 1.00 96.62 100 GLN A C 1
ATOM 803 O O . GLN A 1 100 ? -1.499 -0.654 -9.812 1.00 96.62 100 GLN A O 1
ATOM 808 N N . LEU A 1 101 ? 0.548 -1.261 -10.520 1.00 97.69 101 LEU A N 1
ATOM 809 C CA . LEU A 1 101 ? 1.089 -1.531 -9.187 1.00 97.69 101 LEU A CA 1
ATOM 810 C C . LEU A 1 101 ? 1.128 -0.259 -8.333 1.00 97.69 101 LEU A C 1
ATOM 812 O O . LEU A 1 101 ? 0.670 -0.274 -7.191 1.00 97.69 101 LEU A O 1
ATOM 816 N N . ILE A 1 102 ? 1.632 0.851 -8.882 1.00 97.19 102 ILE A N 1
ATOM 817 C CA . ILE A 1 102 ? 1.695 2.148 -8.195 1.00 97.19 102 ILE A CA 1
ATOM 818 C C . ILE A 1 102 ? 0.296 2.617 -7.802 1.00 97.19 102 ILE A C 1
ATOM 820 O O . ILE A 1 102 ? 0.077 2.972 -6.644 1.00 97.19 102 ILE A O 1
ATOM 824 N N . GLU A 1 103 ? -0.657 2.598 -8.731 1.00 94.75 103 GLU A N 1
ATOM 825 C CA . GLU A 1 103 ? -2.033 3.035 -8.489 1.00 94.75 103 GLU A CA 1
ATOM 826 C C . GLU A 1 103 ? -2.720 2.179 -7.427 1.00 94.75 103 GLU A C 1
ATOM 828 O O . GLU A 1 103 ? -3.346 2.704 -6.502 1.00 94.75 103 GLU A O 1
ATOM 833 N N . THR A 1 104 ? -2.556 0.859 -7.511 1.00 93.00 104 THR A N 1
ATOM 834 C CA . THR A 1 104 ? -3.150 -0.084 -6.560 1.00 93.00 104 THR A CA 1
ATOM 835 C C . THR A 1 104 ? -2.549 0.083 -5.165 1.00 93.00 104 THR A C 1
ATOM 837 O O . THR A 1 104 ? -3.287 0.169 -4.177 1.00 93.00 104 THR A O 1
ATOM 840 N N . THR A 1 105 ? -1.224 0.203 -5.069 1.00 94.50 105 THR A N 1
ATOM 841 C CA . THR A 1 105 ? -0.526 0.467 -3.806 1.00 94.50 105 THR A CA 1
ATOM 842 C C . THR A 1 105 ? -0.918 1.825 -3.233 1.00 94.50 105 THR A C 1
ATOM 844 O O . THR A 1 105 ? -1.208 1.932 -2.040 1.00 94.50 105 THR A O 1
ATOM 847 N N . TYR A 1 106 ? -0.984 2.869 -4.058 1.00 93.94 106 TYR A N 1
ATOM 848 C CA . TYR A 1 106 ? -1.370 4.205 -3.618 1.00 93.94 106 TYR A CA 1
ATOM 849 C C . TYR A 1 106 ? -2.805 4.232 -3.094 1.00 93.94 106 TYR A C 1
ATOM 851 O O . TYR A 1 106 ? -3.039 4.723 -1.987 1.00 93.94 106 TYR A O 1
ATOM 859 N N . ARG A 1 107 ? -3.752 3.628 -3.823 1.00 92.44 107 ARG A N 1
ATOM 860 C CA . ARG A 1 107 ? -5.136 3.445 -3.369 1.00 92.44 107 ARG A CA 1
ATOM 861 C C . ARG A 1 107 ? -5.165 2.781 -2.001 1.00 92.44 107 ARG A C 1
ATOM 863 O O . ARG A 1 107 ? -5.773 3.313 -1.077 1.00 92.44 107 ARG A O 1
ATOM 870 N N . TYR A 1 108 ? -4.443 1.675 -1.844 1.00 90.88 108 TYR A N 1
ATOM 871 C CA . TYR A 1 108 ? -4.372 0.954 -0.579 1.00 90.88 108 TYR A CA 1
ATOM 872 C C . TYR A 1 108 ? -3.805 1.814 0.566 1.00 90.88 108 TYR A C 1
ATOM 874 O O . TYR A 1 108 ? -4.347 1.817 1.672 1.00 90.88 108 TYR A O 1
ATOM 882 N N . LEU A 1 109 ? -2.761 2.609 0.312 1.00 91.94 109 LEU A N 1
ATOM 883 C CA . LEU A 1 109 ? -2.192 3.542 1.293 1.00 91.94 109 LEU A CA 1
ATOM 884 C C . LEU A 1 109 ? -3.155 4.670 1.687 1.00 91.94 109 LEU A C 1
ATOM 886 O O . LEU A 1 109 ? -3.096 5.143 2.828 1.00 91.94 109 LEU A O 1
ATOM 890 N N . ARG A 1 110 ? -4.021 5.112 0.767 1.00 93.44 110 ARG A N 1
ATOM 891 C CA . ARG A 1 110 ? -5.054 6.127 1.025 1.00 93.44 110 ARG A CA 1
ATOM 892 C C . ARG A 1 110 ? -6.244 5.562 1.793 1.00 93.44 110 ARG A C 1
ATOM 894 O O . ARG A 1 110 ? -6.788 6.262 2.641 1.00 93.44 110 ARG A O 1
ATOM 901 N N . THR A 1 111 ? -6.629 4.315 1.536 1.00 93.38 111 THR A N 1
ATOM 902 C CA . THR A 1 111 ? -7.844 3.717 2.109 1.00 93.38 111 THR A CA 1
ATOM 903 C C . THR A 1 111 ? -7.593 2.853 3.336 1.00 93.38 111 THR A C 1
ATOM 905 O O . THR A 1 111 ? -8.548 2.515 4.030 1.00 93.38 111 THR A O 1
ATOM 908 N N . THR A 1 112 ? -6.339 2.529 3.665 1.00 92.06 112 THR A N 1
ATOM 909 C CA . THR A 1 112 ? -6.022 1.602 4.759 1.00 92.06 112 THR A CA 1
ATOM 910 C C . THR A 1 112 ? -5.135 2.217 5.831 1.00 92.06 112 THR A C 1
ATOM 912 O O . THR A 1 112 ? -4.150 2.914 5.574 1.00 92.06 112 THR A O 1
ATOM 915 N N . LYS A 1 113 ? -5.429 1.899 7.096 1.00 91.38 113 LYS A N 1
ATOM 916 C CA . LYS A 1 113 ? -4.606 2.307 8.234 1.00 91.38 113 LYS A CA 1
ATOM 917 C C . LYS A 1 113 ? -4.473 1.208 9.274 1.00 91.38 113 LYS A C 1
ATOM 919 O O . LYS A 1 113 ? -5.444 0.652 9.768 1.00 91.38 113 LYS A O 1
ATOM 924 N N . ARG A 1 114 ? -3.228 0.962 9.686 1.00 89.81 114 ARG A N 1
ATOM 925 C CA . ARG A 1 114 ? -2.914 0.170 10.877 1.00 89.81 114 ARG A CA 1
ATOM 926 C C . ARG A 1 114 ? -2.906 1.051 12.120 1.00 89.81 114 ARG A C 1
ATOM 928 O O . ARG A 1 114 ? -2.161 2.035 12.184 1.00 89.81 114 ARG A O 1
ATOM 935 N N . ILE A 1 115 ? -3.664 0.632 13.118 1.00 90.38 115 ILE A N 1
ATOM 936 C CA . ILE A 1 115 ? -3.775 1.224 14.444 1.00 90.38 115 ILE A CA 1
ATOM 937 C C . ILE A 1 115 ? -3.207 0.213 15.436 1.00 90.38 115 ILE A C 1
ATOM 939 O O . ILE A 1 115 ? -3.493 -0.978 15.366 1.00 90.38 115 ILE A O 1
ATOM 943 N N . SER A 1 116 ? -2.345 0.682 16.330 1.00 89.50 116 SER A N 1
ATOM 944 C CA . SER A 1 116 ? -1.724 -0.153 17.353 1.00 89.50 116 SER A CA 1
ATOM 945 C C . SER A 1 116 ? -2.176 0.351 18.712 1.00 89.50 116 SER A C 1
ATOM 947 O O . SER A 1 116 ? -1.896 1.501 19.053 1.00 89.50 116 SER A O 1
ATOM 949 N N . ILE A 1 117 ? -2.867 -0.490 19.472 1.00 89.69 117 ILE A N 1
ATOM 950 C CA . ILE A 1 117 ? -3.442 -0.155 20.784 1.00 89.69 117 ILE A CA 1
ATOM 951 C C . ILE A 1 117 ? -2.811 -1.087 21.818 1.00 89.69 117 ILE A C 1
ATOM 953 O O . ILE A 1 117 ? -2.518 -2.249 21.497 1.00 89.69 117 ILE A O 1
ATOM 957 N N . SER A 1 118 ? -2.485 -0.577 23.008 1.00 87.81 118 SER A N 1
ATOM 958 C CA . SER A 1 118 ? -2.020 -1.451 24.091 1.00 87.81 118 SER A CA 1
ATOM 959 C C . SER A 1 118 ? -3.139 -2.433 24.473 1.00 87.81 118 SER A C 1
ATOM 961 O O . SER A 1 118 ? -4.302 -2.225 24.132 1.00 87.81 118 SER A O 1
ATOM 963 N N . ARG A 1 119 ? -2.813 -3.555 25.123 1.00 84.56 119 ARG A N 1
ATOM 964 C CA . ARG A 1 119 ? -3.867 -4.487 25.564 1.00 84.56 119 ARG A CA 1
ATOM 965 C C . ARG A 1 119 ? -4.753 -3.882 26.657 1.00 84.56 119 ARG A C 1
ATOM 967 O O . ARG A 1 119 ? -5.932 -4.191 26.681 1.00 84.56 119 ARG A O 1
ATOM 974 N N . GLU A 1 120 ? -4.183 -3.024 27.496 1.00 86.44 120 GLU A N 1
ATOM 975 C CA . GLU A 1 120 ? -4.868 -2.344 28.603 1.00 86.44 120 GLU A CA 1
ATOM 976 C C . GLU A 1 120 ? -5.835 -1.263 28.106 1.00 86.44 120 GLU A C 1
ATOM 978 O O . GLU A 1 120 ? -6.923 -1.098 28.643 1.00 86.44 120 GLU A O 1
ATOM 983 N N . GLU A 1 121 ? -5.462 -0.553 27.040 1.00 87.56 121 GLU A N 1
ATOM 984 C CA . GLU A 1 121 ? -6.307 0.463 26.401 1.00 87.56 121 GLU A CA 1
ATOM 985 C C . GLU A 1 121 ? -7.364 -0.156 25.478 1.00 87.56 121 GLU A C 1
ATOM 987 O O . GLU A 1 121 ? -8.333 0.507 25.104 1.00 87.56 121 GLU A O 1
ATOM 992 N N . PHE A 1 122 ? -7.162 -1.404 25.043 1.00 88.75 122 PHE A N 1
ATOM 993 C CA . PHE A 1 122 ? -8.034 -2.031 24.064 1.00 88.75 122 PHE A CA 1
ATOM 994 C C . PHE A 1 122 ? -9.382 -2.408 24.679 1.00 88.75 122 PHE A C 1
ATOM 996 O O . PHE A 1 122 ? -9.479 -3.243 25.574 1.00 88.75 122 PHE A O 1
ATOM 1003 N N . ARG A 1 123 ? -10.431 -1.839 24.093 1.00 89.44 123 ARG A N 1
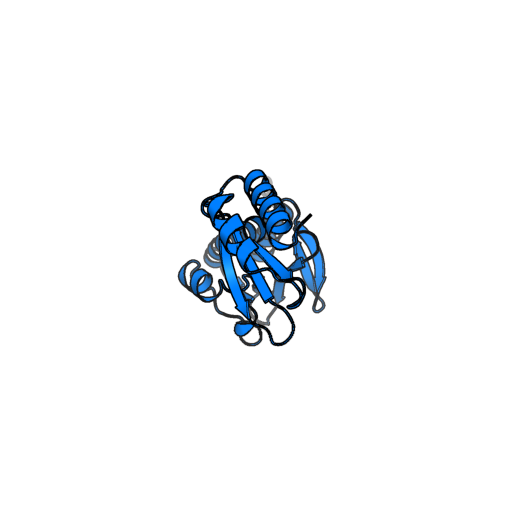ATOM 1004 C CA . ARG A 1 123 ? -11.827 -2.028 24.472 1.00 89.44 123 ARG A CA 1
ATOM 1005 C C . ARG A 1 123 ? -12.565 -2.750 23.357 1.00 89.44 123 ARG A C 1
ATOM 1007 O O . ARG A 1 123 ? -12.738 -2.186 22.274 1.00 89.44 123 ARG A O 1
ATOM 1014 N N . ALA A 1 124 ? -12.959 -4.002 23.578 1.00 88.62 124 ALA A N 1
ATOM 1015 C CA . ALA A 1 124 ? -13.586 -4.829 22.544 1.00 88.62 124 ALA A CA 1
ATOM 1016 C C . ALA A 1 124 ? -14.897 -4.214 22.018 1.00 88.62 124 ALA A C 1
ATOM 1018 O O . ALA A 1 124 ? -15.190 -4.303 20.826 1.00 88.62 124 ALA A O 1
ATOM 1019 N N . GLU A 1 125 ? -15.635 -3.509 22.874 1.00 91.81 125 GLU A N 1
ATOM 1020 C CA . GLU A 1 125 ? -16.865 -2.790 22.547 1.00 91.81 125 GLU A CA 1
ATOM 1021 C C . GLU A 1 125 ? -16.663 -1.699 21.483 1.00 91.81 125 GLU A C 1
ATOM 1023 O O . GLU A 1 125 ? -17.573 -1.415 20.703 1.00 91.81 125 GLU A O 1
ATOM 1028 N N . THR A 1 126 ? -15.454 -1.133 21.371 1.00 92.31 126 THR A N 1
ATOM 1029 C CA . THR A 1 126 ? -15.151 -0.126 20.340 1.00 92.31 126 THR A CA 1
ATOM 1030 C C . THR A 1 126 ? -15.175 -0.712 18.930 1.00 92.31 126 THR A C 1
ATOM 1032 O O . THR A 1 126 ? -15.475 0.014 17.984 1.00 92.31 126 THR A O 1
ATOM 1035 N N . LEU A 1 127 ? -14.932 -2.021 18.772 1.00 91.50 127 LEU A N 1
ATOM 1036 C CA . LEU A 1 127 ? -15.061 -2.699 17.480 1.00 91.50 127 LEU A CA 1
ATOM 1037 C C . LEU A 1 127 ? -16.529 -2.783 17.039 1.00 91.50 127 LEU A C 1
ATOM 1039 O O . LEU A 1 127 ? -16.824 -2.508 15.879 1.00 91.50 127 LEU A O 1
ATOM 1043 N N . GLY A 1 128 ? -17.444 -3.104 17.962 1.00 90.81 128 GLY A N 1
ATOM 1044 C CA . GLY A 1 128 ? -18.886 -3.137 17.684 1.00 90.81 128 GLY A CA 1
ATOM 1045 C C . GLY A 1 128 ? -19.468 -1.744 17.428 1.00 90.81 128 GLY A C 1
ATOM 1046 O O . GLY A 1 128 ? -20.295 -1.545 16.535 1.00 90.81 128 GLY A O 1
ATOM 1047 N N . LEU A 1 129 ? -18.981 -0.737 18.157 1.00 92.94 129 LEU A N 1
ATOM 1048 C CA . LEU A 1 129 ? -19.334 0.655 17.894 1.00 92.94 129 LEU A CA 1
ATOM 1049 C C . LEU A 1 129 ? -18.845 1.109 16.515 1.00 92.94 129 LEU A C 1
ATOM 1051 O O . LEU A 1 129 ? -19.568 1.814 15.812 1.00 92.94 129 LEU A O 1
ATOM 1055 N N . LEU A 1 130 ? -17.635 0.698 16.123 1.00 93.75 130 LEU A N 1
ATOM 1056 C CA . LEU A 1 130 ? -17.064 1.011 14.819 1.00 93.75 130 LEU A CA 1
ATOM 1057 C C . LEU A 1 130 ? -17.907 0.421 13.685 1.00 93.75 130 LEU A C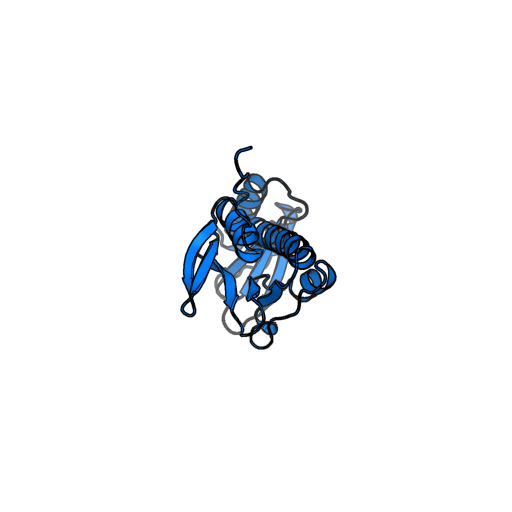 1
ATOM 1059 O O . LEU A 1 130 ? -18.262 1.166 12.778 1.00 93.75 130 LEU A O 1
ATOM 1063 N N . SER A 1 131 ? -18.283 -0.859 13.762 1.00 90.75 131 SER A N 1
ATOM 1064 C CA . SER A 1 131 ? -19.121 -1.494 12.733 1.00 90.75 131 SER A CA 1
ATOM 1065 C C . SER A 1 131 ? -20.514 -0.872 12.632 1.00 90.75 131 SER A C 1
ATOM 1067 O O . SER A 1 131 ? -21.082 -0.823 11.549 1.00 90.75 131 SER A O 1
ATOM 1069 N N . THR A 1 132 ? -21.055 -0.374 13.747 1.00 92.88 132 THR A N 1
ATOM 1070 C CA . THR A 1 132 ? -22.373 0.278 13.774 1.00 92.88 132 THR A CA 1
ATOM 1071 C C . THR A 1 132 ? -22.319 1.698 13.209 1.00 92.88 132 THR A C 1
ATOM 1073 O O . THR A 1 132 ? -23.200 2.103 12.458 1.00 92.88 132 THR A O 1
ATOM 1076 N N . LYS A 1 133 ? -21.297 2.481 13.580 1.00 94.31 133 LYS A N 1
ATOM 1077 C CA . LYS A 1 133 ? -21.190 3.897 13.196 1.00 94.31 133 LYS A CA 1
ATOM 1078 C C . LYS A 1 133 ? -20.559 4.123 11.828 1.00 94.31 133 LYS A C 1
ATOM 1080 O O . LYS A 1 133 ? -20.828 5.158 11.232 1.00 94.31 133 LYS A O 1
ATOM 1085 N N . LEU A 1 134 ? -19.681 3.225 11.386 1.00 94.81 134 LEU A N 1
ATOM 1086 C CA . LEU A 1 134 ? -18.930 3.327 10.134 1.00 94.81 134 LEU A CA 1
ATOM 1087 C C . LEU A 1 134 ? -18.976 1.977 9.395 1.00 94.81 134 LEU A C 1
ATOM 1089 O O . LEU A 1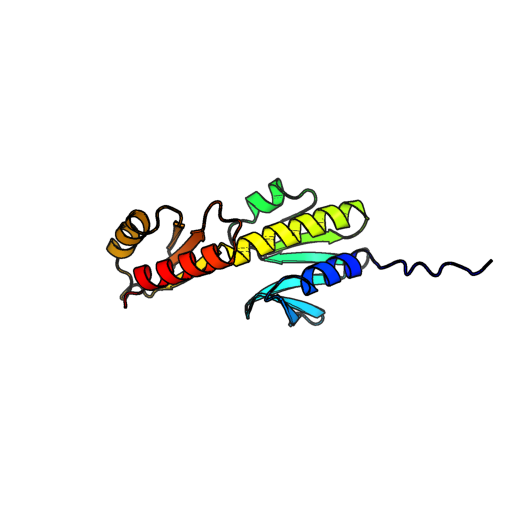 134 ? -17.955 1.286 9.329 1.00 94.81 134 LEU A O 1
ATOM 1093 N N . PRO A 1 135 ? -20.143 1.569 8.864 1.00 92.12 135 PRO A N 1
ATOM 1094 C CA . PRO A 1 135 ? -20.296 0.291 8.163 1.00 92.12 135 PRO A CA 1
ATOM 1095 C C . PRO A 1 135 ? -19.409 0.165 6.911 1.00 92.12 135 PRO A C 1
ATOM 1097 O O . PRO A 1 135 ? -19.113 -0.943 6.472 1.00 92.12 135 PRO A O 1
ATOM 1100 N N . GLU A 1 136 ? -18.931 1.278 6.352 1.00 93.75 136 GLU A N 1
ATOM 1101 C CA . GLU A 1 136 ? -18.004 1.309 5.214 1.00 93.75 136 GLU A CA 1
ATOM 1102 C C . GLU A 1 136 ? -16.557 0.953 5.601 1.00 93.75 136 GLU A C 1
ATOM 1104 O O . GLU A 1 136 ? -15.697 0.783 4.731 1.00 93.75 136 GLU A O 1
ATOM 1109 N N . ILE A 1 137 ? -16.262 0.848 6.903 1.00 95.00 137 ILE A N 1
ATOM 1110 C CA . ILE A 1 137 ? -14.955 0.439 7.409 1.00 95.00 137 ILE A CA 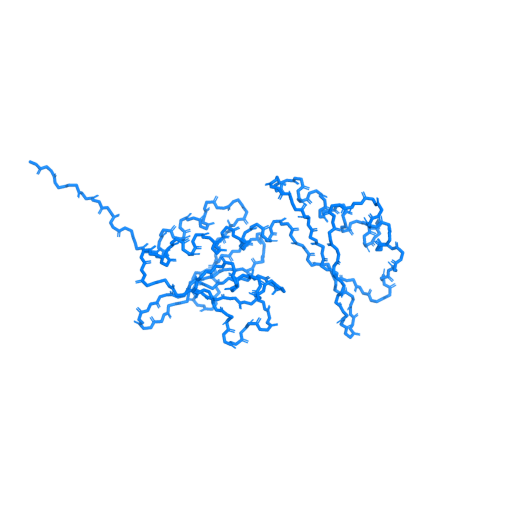1
ATOM 1111 C C . ILE A 1 137 ? -14.929 -1.070 7.634 1.00 95.00 137 ILE A C 1
ATOM 1113 O O . ILE A 1 137 ? -15.559 -1.609 8.545 1.00 95.00 137 ILE A O 1
ATOM 1117 N N . ARG A 1 138 ? -14.070 -1.753 6.881 1.00 92.75 138 ARG A N 1
ATOM 1118 C CA . ARG A 1 138 ? -13.679 -3.126 7.187 1.00 92.75 138 ARG A CA 1
ATOM 1119 C C . ARG A 1 138 ? -12.610 -3.136 8.266 1.00 92.75 138 ARG A C 1
ATOM 1121 O O . ARG A 1 138 ? -11.628 -2.398 8.198 1.00 92.75 138 ARG A O 1
ATOM 1128 N N . VAL A 1 139 ? -12.765 -4.039 9.229 1.00 91.81 139 VAL A N 1
ATOM 1129 C CA . VAL A 1 139 ? -11.820 -4.221 10.331 1.00 91.81 139 VAL A CA 1
ATOM 1130 C C . VAL A 1 139 ? -11.183 -5.602 10.248 1.00 91.81 139 VAL A C 1
ATOM 1132 O O . VAL A 1 139 ? -11.871 -6.613 10.123 1.00 91.81 139 VAL A O 1
ATOM 1135 N N . LYS A 1 140 ? -9.857 -5.659 10.360 1.00 89.50 140 LYS A N 1
ATOM 1136 C CA . LYS A 1 140 ? -9.102 -6.894 10.599 1.00 89.50 140 LYS A CA 1
ATOM 1137 C C . LYS A 1 140 ? -8.257 -6.717 11.854 1.00 89.50 140 LYS A C 1
ATOM 1139 O O . LYS A 1 140 ? -7.421 -5.816 11.923 1.00 89.50 140 LYS A O 1
ATOM 1144 N N . VAL A 1 141 ? -8.451 -7.584 12.842 1.00 86.81 141 VAL A N 1
ATOM 1145 C CA . VAL A 1 141 ? -7.670 -7.572 14.084 1.00 86.81 141 VAL A CA 1
ATOM 1146 C C . VAL A 1 141 ? -6.596 -8.648 13.998 1.00 86.81 141 VAL A C 1
ATOM 1148 O O . VAL A 1 141 ? -6.895 -9.819 13.793 1.00 86.81 141 VAL A O 1
ATOM 1151 N N . LYS A 1 142 ? -5.337 -8.248 14.166 1.00 81.38 142 LYS A N 1
ATOM 1152 C CA . LYS A 1 142 ? -4.197 -9.149 14.307 1.00 81.38 142 LYS A CA 1
ATOM 1153 C C . LYS A 1 142 ? -3.682 -9.077 15.735 1.00 81.38 142 LYS A C 1
ATOM 1155 O O . LYS A 1 142 ? -3.368 -8.003 16.261 1.00 81.38 142 LYS A O 1
ATOM 1160 N N . GLU A 1 143 ? -3.583 -10.236 16.366 1.00 72.19 143 GLU A N 1
ATOM 1161 C CA . GLU A 1 143 ? -3.015 -10.327 17.699 1.00 72.19 143 GLU A CA 1
ATOM 1162 C C . GLU A 1 143 ? -1.491 -10.238 17.643 1.00 72.19 143 GLU A C 1
ATOM 1164 O O . GLU A 1 143 ? -0.834 -10.849 16.801 1.00 72.19 143 GLU A O 1
ATOM 1169 N N . SER A 1 144 ? -0.913 -9.471 18.563 1.00 70.50 144 SER A N 1
ATOM 1170 C CA . SER A 1 144 ? 0.504 -9.574 18.894 1.00 70.50 144 SER A CA 1
ATOM 1171 C C . SER A 1 144 ? 0.658 -9.802 20.397 1.00 70.50 144 SER A C 1
ATOM 1173 O O . SER A 1 144 ? -0.258 -9.516 21.180 1.00 70.50 144 SER A O 1
ATOM 1175 N N . LYS A 1 145 ? 1.831 -10.291 20.817 1.00 71.31 145 LYS A N 1
ATOM 1176 C CA . LYS A 1 145 ? 2.120 -10.575 22.233 1.00 71.31 145 LYS A CA 1
ATOM 1177 C C . LYS A 1 145 ? 1.925 -9.351 23.143 1.00 71.31 145 LYS A C 1
ATOM 1179 O O . LYS A 1 145 ? 1.513 -9.518 24.279 1.00 71.31 145 LYS A O 1
ATOM 1184 N N . LYS A 1 146 ? 2.171 -8.129 22.644 1.00 75.88 146 LYS A N 1
ATOM 1185 C CA . LYS A 1 146 ? 2.141 -6.891 23.453 1.00 75.88 146 LYS A CA 1
ATOM 1186 C C . LYS A 1 146 ? 1.009 -5.916 23.106 1.00 75.88 146 LYS A C 1
ATOM 1188 O O . LYS A 1 146 ? 0.629 -5.104 23.939 1.00 75.88 146 LYS A O 1
ATOM 1193 N N . ARG A 1 147 ? 0.488 -5.942 21.876 1.00 84.38 147 ARG A N 1
ATOM 1194 C CA . ARG A 1 147 ? -0.475 -4.945 21.363 1.00 84.38 147 ARG A CA 1
ATOM 1195 C C . ARG A 1 147 ? -1.546 -5.591 20.490 1.00 84.38 147 ARG A C 1
ATOM 1197 O O . ARG A 1 147 ? -1.285 -6.613 19.851 1.00 84.38 147 ARG A O 1
ATOM 1204 N N . LYS A 1 148 ? -2.721 -4.973 20.399 1.00 85.81 148 LYS A N 1
ATOM 1205 C CA . LYS A 1 148 ? -3.719 -5.309 19.376 1.00 85.81 148 LYS A CA 1
ATOM 1206 C C . LYS A 1 148 ? -3.429 -4.458 18.140 1.00 85.81 148 LYS A C 1
ATOM 1208 O O . LYS A 1 148 ? -3.394 -3.229 18.219 1.00 85.81 148 LYS A O 1
ATOM 1213 N N . GLN A 1 149 ? -3.148 -5.112 17.015 1.00 89.81 149 GLN A N 1
ATOM 1214 C CA . GLN A 1 149 ? -2.977 -4.440 15.730 1.00 89.81 149 GLN A CA 1
ATOM 1215 C C . GLN A 1 149 ? -4.308 -4.490 14.989 1.00 89.81 149 GLN A C 1
ATOM 1217 O O . GLN A 1 149 ? -4.761 -5.560 14.600 1.00 89.81 149 GLN A O 1
ATOM 1222 N N . ILE A 1 150 ? -4.932 -3.338 14.797 1.00 91.00 150 ILE A N 1
ATOM 1223 C CA . ILE A 1 150 ? -6.221 -3.214 14.125 1.00 91.00 150 ILE A CA 1
ATOM 1224 C C . ILE A 1 150 ? -5.961 -2.559 12.775 1.00 91.00 150 ILE A C 1
ATOM 1226 O O . ILE A 1 150 ? -5.465 -1.434 12.706 1.00 91.00 150 ILE A O 1
ATOM 1230 N N . VAL A 1 151 ? -6.236 -3.278 11.697 1.00 91.25 151 VAL A N 1
ATOM 1231 C CA . VAL A 1 151 ? -6.220 -2.740 10.339 1.00 91.25 151 VAL A CA 1
ATOM 1232 C C . VAL A 1 151 ? -7.642 -2.313 10.011 1.00 91.25 151 VAL A C 1
ATOM 1234 O O . VAL A 1 151 ? -8.557 -3.131 10.080 1.00 91.25 151 VAL A O 1
ATOM 1237 N N . VAL A 1 152 ? -7.810 -1.034 9.696 1.00 93.81 152 VAL A N 1
ATOM 1238 C CA . VAL A 1 152 ? -9.065 -0.462 9.206 1.00 93.81 152 VAL A CA 1
ATOM 1239 C C . VAL A 1 152 ? -8.901 -0.087 7.741 1.00 93.81 152 VAL A C 1
ATOM 1241 O O . VAL A 1 152 ? -7.878 0.488 7.365 1.00 93.81 152 VAL A O 1
ATOM 1244 N N . GLU A 1 153 ? -9.893 -0.422 6.932 1.00 93.81 153 GLU A N 1
ATOM 1245 C CA . GLU A 1 153 ? -9.909 -0.209 5.487 1.00 93.81 153 GLU A CA 1
ATOM 1246 C C . GLU A 1 153 ? -11.244 0.431 5.091 1.00 93.81 153 GLU A C 1
ATOM 1248 O O . GLU A 1 153 ? -12.299 -0.109 5.414 1.00 93.81 153 GLU A O 1
ATOM 1253 N N . ALA A 1 154 ? -11.200 1.580 4.417 1.00 94.25 154 ALA A N 1
ATOM 1254 C CA . ALA A 1 154 ? -12.370 2.239 3.844 1.00 94.25 154 ALA A CA 1
ATOM 1255 C C . ALA A 1 154 ? -12.714 1.597 2.493 1.00 94.25 154 ALA A C 1
ATOM 1257 O O . ALA A 1 154 ? -12.030 1.827 1.494 1.00 94.25 154 ALA A O 1
ATOM 1258 N N . LEU A 1 155 ? -13.752 0.760 2.473 1.00 85.31 155 LEU A N 1
ATOM 1259 C CA . LEU A 1 155 ? -14.115 -0.038 1.304 1.00 85.31 155 LEU A CA 1
ATOM 1260 C C . LEU A 1 155 ? -14.829 0.792 0.236 1.00 85.31 155 LEU A C 1
ATOM 1262 O O . LEU A 1 155 ? -15.722 1.576 0.541 1.00 85.31 155 LEU A O 1
ATOM 1266 N N . GLY A 1 156 ? -14.471 0.566 -1.031 1.00 80.44 156 GLY A N 1
ATOM 1267 C CA . GLY A 1 156 ? -15.196 1.123 -2.181 1.00 80.44 156 GLY A CA 1
ATOM 1268 C C . GLY A 1 156 ? -15.145 2.649 -2.303 1.00 80.44 156 GLY A C 1
ATOM 1269 O O . GLY A 1 156 ? -15.915 3.223 -3.067 1.00 80.44 156 GLY A O 1
ATOM 1270 N N . VAL A 1 157 ? -14.259 3.318 -1.560 1.00 82.69 157 VAL A N 1
ATOM 1271 C CA . VAL A 1 157 ? -14.144 4.777 -1.582 1.00 82.69 157 VAL A CA 1
ATOM 1272 C C . VAL A 1 157 ? -13.108 5.206 -2.622 1.00 82.69 157 VAL A C 1
ATOM 1274 O O . VAL A 1 157 ? -11.916 4.954 -2.457 1.00 82.69 157 VAL A O 1
ATOM 1277 N N . SER A 1 158 ? -13.566 5.874 -3.682 1.00 82.94 158 SER A N 1
ATOM 1278 C CA . SER A 1 158 ? -12.715 6.512 -4.698 1.00 82.94 158 SER A CA 1
ATOM 1279 C C . SER A 1 158 ? -12.295 7.936 -4.319 1.00 82.94 158 SER A C 1
ATOM 1281 O O . SER A 1 158 ? -11.236 8.398 -4.734 1.00 82.94 158 SER A O 1
ATOM 1283 N N . ASP A 1 159 ? -13.093 8.614 -3.490 1.00 91.94 159 ASP A N 1
ATOM 1284 C CA . ASP A 1 159 ? -12.753 9.910 -2.905 1.00 91.94 159 ASP A CA 1
ATOM 1285 C C . ASP A 1 159 ? -11.818 9.730 -1.701 1.00 91.94 159 ASP A C 1
ATOM 1287 O O . ASP A 1 159 ? -12.216 9.357 -0.591 1.00 91.94 159 ASP A O 1
ATOM 1291 N N . TYR A 1 160 ? -10.539 10.017 -1.913 1.00 92.31 160 TYR A N 1
ATOM 1292 C CA . TYR A 1 160 ? -9.550 9.822 -0.870 1.00 92.31 160 TYR A CA 1
ATOM 1293 C C . TYR A 1 160 ? -9.641 10.811 0.303 1.00 92.31 160 TYR A C 1
ATOM 1295 O O . TYR A 1 160 ? -9.082 10.515 1.363 1.00 92.31 160 TYR A O 1
ATOM 1303 N N . GLU A 1 161 ? -10.313 11.954 0.164 1.00 92.38 161 GLU A N 1
ATOM 1304 C CA . GLU A 1 161 ? -10.564 12.857 1.294 1.00 92.38 161 GLU A CA 1
ATOM 1305 C C . GLU A 1 161 ? -11.612 12.248 2.221 1.00 92.38 161 GLU A C 1
ATOM 1307 O O . GLU A 1 161 ? -11.379 12.119 3.428 1.00 92.38 161 GLU A O 1
ATOM 1312 N N . LYS A 1 162 ? -12.700 11.730 1.642 1.00 94.31 162 LYS A N 1
ATOM 1313 C CA . LYS A 1 162 ? -13.701 10.948 2.375 1.00 94.31 162 LYS A CA 1
ATOM 1314 C C . LYS A 1 162 ? -13.081 9.721 3.049 1.00 94.31 162 LYS A C 1
ATOM 1316 O O . LYS A 1 162 ? -13.373 9.451 4.217 1.00 94.31 162 LYS A O 1
ATOM 1321 N N . ALA A 1 163 ? -12.194 8.994 2.362 1.00 94.81 163 ALA A N 1
ATOM 1322 C CA . ALA A 1 163 ? -11.475 7.866 2.960 1.00 94.81 163 ALA A CA 1
ATOM 1323 C C . ALA A 1 163 ? -10.640 8.313 4.174 1.00 94.81 163 ALA A C 1
ATOM 1325 O O . ALA A 1 163 ? -10.704 7.698 5.241 1.00 94.81 163 ALA A O 1
ATOM 1326 N N . ASP A 1 164 ? -9.906 9.423 4.056 1.00 92.81 164 ASP A N 1
ATOM 1327 C CA . ASP A 1 164 ? -9.117 9.983 5.152 1.00 92.81 164 ASP A CA 1
ATOM 1328 C C . ASP A 1 164 ? -9.987 10.392 6.355 1.00 92.81 164 ASP A C 1
ATOM 1330 O O . ASP A 1 164 ? -9.589 10.177 7.507 1.00 92.81 164 ASP A O 1
ATOM 1334 N N . GLU A 1 165 ? -11.178 10.947 6.128 1.00 94.88 165 GLU A N 1
ATOM 1335 C CA . GLU A 1 165 ? -12.136 11.260 7.190 1.00 94.88 165 GLU A CA 1
ATOM 1336 C C . GLU A 1 165 ? -12.670 10.016 7.897 1.00 94.88 165 GLU A C 1
ATOM 1338 O O . GLU A 1 165 ? -12.679 9.975 9.133 1.00 94.88 165 GLU A O 1
ATOM 1343 N N . LEU A 1 166 ? -13.080 8.995 7.140 1.00 95.88 166 LEU A N 1
ATOM 1344 C CA . LEU A 1 166 ? -13.547 7.722 7.691 1.00 95.88 166 LEU A CA 1
ATOM 1345 C C . LEU A 1 166 ? -12.458 7.082 8.556 1.00 95.88 166 LEU A C 1
ATOM 1347 O O . LEU A 1 166 ? -12.712 6.709 9.702 1.00 95.88 166 LEU A O 1
ATOM 1351 N N . LEU A 1 167 ? -11.215 7.049 8.067 1.00 95.12 167 LEU A N 1
ATOM 1352 C CA . LEU A 1 167 ? -10.076 6.527 8.819 1.00 95.12 167 LEU A CA 1
ATOM 1353 C C . LEU A 1 167 ? -9.789 7.351 10.084 1.00 95.12 167 LEU A C 1
ATOM 1355 O O . LEU A 1 167 ? -9.459 6.779 11.125 1.00 95.12 167 LEU A O 1
ATOM 1359 N N . LYS A 1 168 ? -9.918 8.685 10.045 1.00 94.44 168 LYS A N 1
ATOM 1360 C CA . LYS A 1 168 ? -9.782 9.545 11.238 1.00 94.44 168 LYS A CA 1
ATOM 1361 C C . LYS A 1 168 ? -10.880 9.257 12.266 1.00 94.44 168 LYS A C 1
ATOM 1363 O O . LYS A 1 168 ? -10.563 9.115 13.447 1.00 94.44 168 LYS A O 1
ATOM 1368 N N . LYS A 1 169 ? -12.141 9.143 11.836 1.00 95.31 169 LYS A N 1
ATOM 1369 C CA . LYS A 1 169 ? -13.281 8.802 12.705 1.00 95.31 169 LYS A CA 1
ATOM 1370 C C . LYS A 1 169 ? -13.101 7.412 13.323 1.00 95.31 169 LYS A C 1
ATOM 1372 O O . LYS A 1 169 ? -13.243 7.274 14.536 1.00 95.31 169 LYS A O 1
ATOM 1377 N N . ALA A 1 170 ? -12.675 6.425 12.533 1.00 95.38 170 ALA A N 1
ATOM 1378 C CA . ALA A 1 170 ? -12.396 5.072 13.009 1.00 95.38 170 ALA A CA 1
ATOM 1379 C C . ALA A 1 170 ? -11.320 5.049 14.105 1.00 95.38 170 ALA A C 1
ATOM 1381 O O . ALA A 1 170 ? -11.488 4.390 15.127 1.00 95.38 170 ALA A O 1
ATOM 1382 N N . ILE A 1 171 ? -10.236 5.818 13.945 1.00 94.12 171 ILE A N 1
ATOM 1383 C CA . ILE A 1 171 ? -9.186 5.925 14.972 1.00 94.12 171 ILE A CA 1
ATOM 1384 C C . ILE A 1 171 ? -9.728 6.495 16.280 1.00 94.12 171 ILE A C 1
ATOM 1386 O O . ILE A 1 171 ? -9.376 5.973 17.333 1.00 94.12 171 ILE A O 1
ATOM 1390 N N . ARG A 1 172 ? -10.555 7.547 16.218 1.00 93.62 172 ARG A N 1
ATOM 1391 C CA . ARG A 1 172 ? -11.158 8.159 17.413 1.00 93.62 172 ARG A CA 1
ATOM 1392 C C . ARG A 1 172 ? -12.070 7.174 18.141 1.00 93.62 172 ARG A C 1
ATOM 1394 O O . ARG A 1 172 ? -11.985 7.054 19.352 1.00 93.62 172 ARG A O 1
ATOM 1401 N N . ILE A 1 173 ? -12.887 6.417 17.406 1.00 93.88 173 ILE A N 1
ATOM 1402 C CA . ILE A 1 173 ? -13.739 5.376 18.001 1.00 93.88 173 ILE A CA 1
ATOM 1403 C C . ILE A 1 173 ? -12.885 4.312 18.702 1.00 93.88 173 ILE A C 1
ATOM 1405 O O . ILE A 1 173 ? -13.169 3.952 19.838 1.00 93.88 173 ILE A O 1
ATOM 1409 N N . LEU A 1 174 ? -11.828 3.832 18.041 1.00 92.00 174 LEU A N 1
ATOM 1410 C CA . LEU A 1 174 ? -11.001 2.735 18.551 1.00 92.00 174 LEU A CA 1
ATOM 1411 C C . LEU A 1 174 ? -10.097 3.125 19.722 1.00 92.00 174 LEU A C 1
ATOM 1413 O O . LEU A 1 174 ? -9.788 2.277 20.552 1.00 92.00 174 LEU A O 1
ATOM 1417 N N . LYS A 1 175 ? -9.624 4.373 19.772 1.00 88.69 175 LYS A N 1
ATOM 1418 C CA . LYS A 1 175 ? -8.749 4.857 20.849 1.00 88.69 175 LYS A CA 1
ATOM 1419 C C . LYS A 1 175 ? -9.500 5.521 22.002 1.00 88.69 175 LYS A C 1
ATOM 1421 O O . LYS A 1 175 ? -8.894 5.723 23.047 1.00 88.69 175 LYS A O 1
ATOM 1426 N N . GLY A 1 176 ? -10.782 5.827 21.818 1.00 76.31 176 GLY A N 1
ATOM 1427 C CA . GLY A 1 176 ? -11.519 6.705 22.719 1.00 76.31 176 GLY A CA 1
ATOM 1428 C C . GLY A 1 176 ? -11.227 8.192 22.457 1.00 76.31 176 GLY A C 1
ATOM 1429 O O . GLY A 1 176 ? -10.379 8.512 21.613 1.00 76.31 176 GLY A O 1
ATOM 1430 N N . PRO A 1 177 ? -11.987 9.090 23.113 1.00 60.31 177 PRO A N 1
ATOM 1431 C CA . PRO A 1 177 ? -11.722 10.529 23.109 1.00 60.31 177 PRO A CA 1
ATOM 1432 C C . PRO A 1 177 ? -10.329 10.874 23.650 1.00 60.31 177 PRO A C 1
ATOM 1434 O O . PRO A 1 177 ? -9.827 10.132 24.524 1.00 60.31 177 PRO A O 1
#

pLDDT: mean 89.46, std 11.23, range [37.72, 97.94]

Radius of gyration: 18.88 Å; chains: 1; bounding box: 45×33×70 Å

Sequence (177 aa):
MAPHQGSSQTPSDQLRELLLKLPGVMTGTRFGGEAFFFRKRFFCHFHPTRDHVFLETFVWNNVDAIVREVPGTIPHPEYGGYGWVRLPIDSEDAVSMGRQLIETTYRYLRTTKRISISREEFRAETLGLLSTKLPEIRVKVKESKKRKQIVVEALGVSDYEKADELLKKAIRILKGP

Secondary structure (DSSP, 8-state):
----------HHHHHHHHHHHSTTEEEEEETTEEEEEETTEEEEEEEE-SS-EEEEEE-GGGHHHHHHHSTT-EE-TTTGGGTEEEEEE-SHHHHHHHHHHHHHHHHHHHHEEEEEEETTT--THHHHHHHHH-TTEEEEEEE-SSEEEEEEEETT---HHHHHHHHHHHHHHHH--